Protein AF-A0A0C2MIG6-F1 (afdb_monomer_lite)

Radius of gyration: 29.79 Å; chains: 1; bounding box: 67×19×88 Å

Foldseek 3Di:
DQQAAACQVVLVVVLVVLVVVLVVLVVVLVVLVVLLVVLVVLLVVLVVVLVVLVVVLVVLVVPQPPDDDPVNVVSVVVNVVSVVVSVVSVVSSVVSVVVSVVSVVSSVVSVVVSVVSVVVSVVSVVVSPPPRHDHD

Structure (mmCIF, N/CA/C/O backbone):
data_AF-A0A0C2MIG6-F1
#
_entry.id   AF-A0A0C2MIG6-F1
#
loop_
_atom_site.group_PDB
_atom_site.id
_atom_site.type_symbol
_atom_site.label_atom_id
_atom_site.label_alt_id
_atom_site.label_comp_id
_atom_site.label_asym_id
_atom_site.label_entity_id
_atom_site.label_seq_id
_atom_site.pdbx_PDB_ins_code
_atom_site.Cartn_x
_atom_site.Cartn_y
_atom_site.Cartn_z
_atom_site.occupancy
_atom_site.B_iso_or_equiv
_atom_site.auth_seq_id
_atom_site.auth_comp_id
_atom_site.auth_asym_id
_atom_site.auth_atom_id
_atom_site.pdbx_PDB_model_num
ATOM 1 N N . MET A 1 1 ? -36.657 -5.953 47.925 1.00 46.31 1 MET A N 1
ATOM 2 C CA . MET A 1 1 ? -35.267 -6.441 48.007 1.00 46.31 1 MET A CA 1
ATOM 3 C C . MET A 1 1 ? -34.750 -6.561 46.586 1.00 46.31 1 MET A C 1
ATOM 5 O O . MET A 1 1 ? -35.259 -7.380 45.833 1.00 46.31 1 MET A O 1
ATOM 9 N N . THR A 1 2 ? -33.863 -5.665 46.168 1.00 51.81 2 THR A N 1
ATOM 10 C CA . THR A 1 2 ? -33.227 -5.717 44.847 1.00 51.81 2 THR A CA 1
ATOM 11 C C . THR A 1 2 ? -32.181 -6.829 44.882 1.00 51.81 2 THR A C 1
ATOM 13 O O . THR A 1 2 ? -31.172 -6.700 45.567 1.00 51.81 2 THR A O 1
ATOM 16 N N . ASN A 1 3 ? -32.457 -7.948 44.206 1.00 57.62 3 ASN A N 1
ATOM 17 C CA . ASN A 1 3 ? -31.471 -9.008 43.995 1.00 57.62 3 ASN A CA 1
ATOM 18 C C . ASN A 1 3 ? -30.307 -8.427 43.188 1.00 57.62 3 ASN A C 1
ATOM 20 O O . ASN A 1 3 ? -30.515 -7.922 42.085 1.00 57.62 3 ASN A O 1
ATOM 24 N N . CYS A 1 4 ? -29.117 -8.476 43.769 1.00 64.56 4 CYS A N 1
ATOM 25 C CA . CYS A 1 4 ? -27.914 -7.827 43.273 1.00 64.56 4 CYS A CA 1
ATOM 26 C C . CYS A 1 4 ? -26.886 -8.902 42.865 1.00 64.56 4 CYS A C 1
ATOM 28 O O . CYS A 1 4 ? -26.786 -9.923 43.544 1.00 64.56 4 CYS A O 1
ATOM 30 N N . ILE A 1 5 ? -26.134 -8.702 41.778 1.00 64.44 5 ILE A N 1
ATOM 31 C CA . ILE A 1 5 ? -25.130 -9.641 41.242 1.00 64.44 5 ILE A CA 1
ATOM 32 C C . ILE A 1 5 ? -23.717 -9.115 41.583 1.00 64.44 5 ILE A C 1
ATOM 34 O O . ILE A 1 5 ? -23.398 -8.000 41.176 1.00 64.44 5 ILE A O 1
ATOM 38 N N . PRO A 1 6 ? -22.844 -9.863 42.287 1.00 67.94 6 PRO A N 1
ATOM 39 C CA . PRO A 1 6 ? -21.560 -9.367 42.811 1.00 67.94 6 PRO A CA 1
ATOM 40 C C . PRO A 1 6 ? -20.414 -9.340 41.770 1.00 67.94 6 PRO A C 1
ATOM 42 O O . PRO A 1 6 ? -19.372 -9.950 41.983 1.00 67.94 6 PRO A O 1
ATOM 45 N N . ARG A 1 7 ? -20.598 -8.667 40.625 1.00 81.44 7 ARG A N 1
ATOM 46 C CA . ARG A 1 7 ? -19.691 -8.761 39.454 1.00 81.44 7 ARG A CA 1
ATOM 47 C C . ARG A 1 7 ? -18.965 -7.462 39.073 1.00 81.44 7 ARG A C 1
ATOM 49 O O . ARG A 1 7 ? -18.246 -7.429 38.082 1.00 81.44 7 ARG A O 1
ATOM 56 N N . ARG A 1 8 ? -19.140 -6.374 39.830 1.00 83.56 8 ARG A N 1
ATOM 57 C CA . ARG A 1 8 ? -18.695 -5.033 39.403 1.00 83.56 8 ARG A CA 1
ATOM 58 C C . ARG A 1 8 ? -17.193 -4.925 39.128 1.00 83.56 8 ARG A C 1
ATOM 60 O O . ARG A 1 8 ? -16.802 -4.444 38.074 1.00 83.56 8 ARG A O 1
ATOM 67 N N . LYS A 1 9 ? -16.369 -5.395 40.066 1.00 83.06 9 LYS A N 1
ATOM 68 C CA . LYS A 1 9 ? -14.907 -5.275 39.988 1.00 83.06 9 LYS A CA 1
ATOM 69 C C . LYS A 1 9 ? -14.326 -6.052 38.803 1.00 83.06 9 LYS A C 1
ATOM 71 O O . LYS A 1 9 ? -13.468 -5.539 38.099 1.00 83.06 9 LYS A O 1
ATOM 76 N N . GLU A 1 10 ? -14.849 -7.252 38.544 1.00 84.75 10 GLU A N 1
ATOM 77 C CA . GLU A 1 10 ? -14.468 -8.054 37.373 1.00 84.75 10 GLU A CA 1
ATOM 78 C C . GLU A 1 10 ? -14.787 -7.319 36.063 1.00 84.75 10 GLU A C 1
ATOM 80 O O . GLU A 1 10 ? -13.982 -7.328 35.136 1.00 84.75 10 GLU A O 1
ATOM 85 N N . LEU A 1 11 ? -15.947 -6.656 35.985 1.00 85.25 11 LEU A N 1
ATOM 86 C CA . LEU A 1 11 ? -16.330 -5.866 34.813 1.00 85.25 11 LEU A CA 1
ATOM 87 C C . LEU A 1 11 ? -15.447 -4.620 34.643 1.00 85.25 11 LEU A C 1
ATOM 89 O O . LEU A 1 11 ? -15.094 -4.303 33.515 1.00 85.25 11 LEU A O 1
ATOM 93 N N . GLU A 1 12 ? -15.068 -3.937 35.727 1.00 86.25 12 GLU A N 1
ATOM 94 C CA . GLU A 1 12 ? -14.158 -2.776 35.693 1.00 86.25 12 GLU A CA 1
ATOM 95 C C . GLU A 1 12 ? -12.740 -3.171 35.231 1.00 86.25 12 GLU A C 1
ATOM 97 O O . GLU A 1 12 ? -12.129 -2.474 34.414 1.00 86.25 12 GLU A O 1
ATOM 102 N N . GLU A 1 13 ? -12.227 -4.314 35.698 1.00 88.25 13 GLU A N 1
ATOM 103 C CA . GLU A 1 13 ? -10.939 -4.869 35.256 1.00 88.25 13 GLU A CA 1
ATOM 104 C C . GLU A 1 13 ? -10.972 -5.263 33.770 1.00 88.25 13 GLU A C 1
ATOM 106 O O . GLU A 1 13 ? -10.081 -4.879 33.010 1.00 88.25 13 GLU A O 1
ATOM 111 N N . LEU A 1 14 ? -12.023 -5.966 33.329 1.00 87.94 14 LEU A N 1
ATOM 112 C CA . LEU A 1 14 ? -12.214 -6.325 31.918 1.00 87.94 14 LEU A CA 1
ATOM 113 C C . LEU A 1 14 ? -12.356 -5.089 31.026 1.00 87.94 14 LEU A C 1
ATOM 115 O O . LEU A 1 14 ? -11.754 -5.036 29.956 1.00 87.94 14 LEU A O 1
ATOM 119 N N . PHE A 1 15 ? -13.100 -4.081 31.477 1.00 88.88 15 PHE A N 1
ATOM 120 C CA . PHE A 1 15 ? -13.259 -2.823 30.755 1.00 88.88 15 PHE A CA 1
ATOM 121 C C . PHE A 1 15 ? -11.911 -2.125 30.543 1.00 88.88 15 PHE A C 1
ATOM 123 O O . PHE A 1 15 ? -11.583 -1.742 29.423 1.00 88.88 15 PHE A O 1
ATOM 130 N N . SER A 1 16 ? -11.085 -2.061 31.590 1.00 89.94 16 SER A N 1
ATOM 131 C CA . SER A 1 16 ? -9.752 -1.447 31.530 1.00 89.94 16 SER A CA 1
ATOM 132 C C . SER A 1 16 ? -8.814 -2.180 30.556 1.00 89.94 16 SER A C 1
ATOM 134 O O . SER A 1 16 ? -8.023 -1.553 29.848 1.00 89.94 16 SER A O 1
ATOM 136 N N . LEU A 1 17 ? -8.904 -3.516 30.491 1.00 92.31 17 LEU A N 1
ATOM 137 C CA . LEU A 1 17 ? -8.155 -4.322 29.521 1.00 92.31 17 LEU A CA 1
ATOM 138 C C . LEU A 1 17 ? -8.602 -4.035 28.081 1.00 92.31 17 LEU A C 1
ATOM 140 O O . LEU A 1 17 ? -7.752 -3.853 27.208 1.00 92.31 17 LEU A O 1
ATOM 144 N N . LEU A 1 18 ? -9.913 -3.942 27.842 1.00 89.50 18 LEU A N 1
ATOM 145 C CA . LEU A 1 18 ? -10.469 -3.630 26.524 1.00 89.50 18 LEU A CA 1
ATOM 146 C C . LEU A 1 18 ? -10.105 -2.211 26.059 1.00 89.50 18 LEU A C 1
ATOM 148 O O . LEU A 1 18 ? -9.780 -2.027 24.889 1.00 89.50 18 LEU A O 1
ATOM 152 N N . GLU A 1 19 ? -10.080 -1.219 26.954 1.00 90.88 19 GLU A N 1
ATOM 153 C CA . GLU A 1 19 ? -9.621 0.142 26.627 1.00 90.88 19 GLU A CA 1
ATOM 154 C C . GLU A 1 19 ? -8.135 0.174 26.237 1.00 90.88 19 GLU A C 1
ATOM 156 O O . GLU A 1 19 ? -7.730 0.883 25.309 1.00 90.88 19 GLU A O 1
ATOM 161 N N . SER A 1 20 ? -7.306 -0.616 26.927 1.00 92.50 20 SER A N 1
ATOM 162 C CA . SER A 1 20 ? -5.889 -0.753 26.586 1.00 92.50 20 SER A CA 1
ATOM 163 C C . SER A 1 20 ? -5.699 -1.403 25.212 1.00 92.50 20 SER A C 1
ATOM 165 O O . SER A 1 20 ? -4.881 -0.930 24.414 1.00 92.50 20 SER A O 1
ATOM 167 N N . GLU A 1 21 ? -6.476 -2.449 24.913 1.00 91.56 21 GLU A N 1
ATOM 168 C CA . GLU A 1 21 ? -6.458 -3.109 23.609 1.00 91.56 21 GLU A CA 1
ATOM 169 C C . GLU A 1 21 ? -6.930 -2.164 22.494 1.00 91.56 21 GLU A C 1
ATOM 171 O O . GLU A 1 21 ? -6.234 -2.028 21.487 1.00 91.56 21 GLU A O 1
ATOM 176 N N . ASP A 1 22 ? -8.038 -1.443 22.689 1.00 90.69 22 ASP A N 1
ATOM 177 C CA . ASP A 1 22 ? -8.565 -0.453 21.738 1.00 90.69 22 ASP A CA 1
ATOM 178 C C . ASP A 1 22 ? -7.517 0.611 21.386 1.00 90.69 22 ASP A C 1
ATOM 180 O O . ASP A 1 22 ? -7.229 0.851 20.210 1.00 90.69 22 ASP A O 1
ATOM 184 N N . SER A 1 23 ? -6.866 1.191 22.396 1.00 92.38 23 SER A N 1
ATOM 185 C CA . SER A 1 23 ? -5.801 2.179 22.196 1.00 92.38 23 SER A CA 1
ATOM 186 C C . SER A 1 23 ? -4.626 1.610 21.386 1.00 92.38 23 SER A C 1
ATOM 188 O O . SER A 1 23 ? -4.121 2.251 20.453 1.00 92.38 23 SER A O 1
ATOM 190 N N . SER A 1 24 ? -4.222 0.372 21.685 1.00 94.31 24 SER A N 1
ATOM 191 C CA . SER A 1 24 ? -3.159 -0.331 20.962 1.00 94.31 24 SER A CA 1
ATOM 192 C C . SER A 1 24 ? -3.528 -0.576 19.494 1.00 94.31 24 SER A C 1
ATOM 194 O O . SER A 1 24 ? -2.766 -0.215 18.588 1.00 94.31 24 SER A O 1
ATOM 196 N N . VAL A 1 25 ? -4.725 -1.110 19.234 1.00 91.25 25 VAL A N 1
ATOM 197 C CA . VAL A 1 25 ? -5.208 -1.403 17.878 1.00 91.25 25 VAL A CA 1
ATOM 198 C C . VAL A 1 25 ? -5.387 -0.112 17.070 1.00 91.25 25 VAL A C 1
ATOM 200 O O . VAL A 1 25 ? -5.000 -0.072 15.900 1.00 91.25 25 VAL A O 1
ATOM 203 N N . LYS A 1 26 ? -5.872 0.984 17.674 1.00 90.44 26 LYS A N 1
ATOM 204 C CA . LYS A 1 26 ? -5.976 2.304 17.014 1.00 90.44 26 LYS A CA 1
ATOM 205 C C . LYS A 1 26 ? -4.618 2.812 16.542 1.00 90.44 26 LYS A C 1
ATOM 207 O O . LYS A 1 26 ? -4.494 3.312 15.420 1.00 90.44 26 LYS A O 1
ATOM 212 N N . SER A 1 27 ? -3.590 2.657 17.375 1.00 93.88 27 SER A N 1
ATOM 213 C CA . SER A 1 27 ? -2.215 3.017 17.020 1.00 93.88 27 SER A CA 1
ATOM 214 C C . SER A 1 27 ? -1.696 2.180 15.842 1.00 93.88 27 SER A C 1
ATOM 216 O O . SER A 1 27 ? -1.177 2.727 14.865 1.00 93.88 27 SER A O 1
ATOM 218 N N . GLN A 1 28 ? -1.901 0.860 15.876 1.00 91.69 28 GLN A N 1
ATOM 219 C CA . GLN A 1 28 ? -1.493 -0.049 14.797 1.00 91.69 28 GLN A CA 1
ATOM 220 C C . GLN A 1 28 ? -2.224 0.231 13.476 1.00 91.69 28 GLN A C 1
ATOM 222 O O . GLN A 1 28 ? -1.594 0.246 12.412 1.00 91.69 28 GLN A O 1
ATOM 227 N N . PHE A 1 29 ? -3.527 0.514 13.541 1.00 92.12 29 PHE A N 1
ATOM 228 C CA . PHE A 1 29 ? -4.339 0.912 12.394 1.00 92.12 29 PHE A CA 1
ATOM 229 C C . PHE A 1 29 ? -3.781 2.175 11.730 1.00 92.12 29 PHE A C 1
ATOM 231 O O . PHE A 1 29 ? -3.508 2.173 10.527 1.00 92.12 29 PHE A O 1
ATOM 238 N N . LYS A 1 30 ? -3.529 3.227 12.520 1.00 93.25 30 LYS A N 1
ATOM 239 C CA . LYS A 1 30 ? -2.979 4.493 12.022 1.00 93.25 30 LYS A CA 1
ATOM 240 C C . LYS A 1 30 ? -1.608 4.306 11.371 1.00 93.25 30 LYS A C 1
ATOM 242 O O . LYS A 1 30 ? -1.396 4.760 10.250 1.00 93.25 30 LYS A O 1
ATOM 247 N N . ASN A 1 31 ? -0.705 3.580 12.031 1.00 92.56 31 ASN A N 1
ATOM 248 C CA . ASN A 1 31 ? 0.627 3.300 11.491 1.00 92.56 31 ASN A CA 1
ATOM 249 C C . ASN A 1 31 ? 0.558 2.560 10.145 1.00 92.56 31 ASN A C 1
ATOM 251 O O . ASN A 1 31 ? 1.305 2.875 9.217 1.00 92.56 31 ASN A O 1
ATOM 255 N N . SER A 1 32 ? -0.363 1.602 10.024 1.00 91.75 32 SER A N 1
ATOM 256 C CA . SER A 1 32 ? -0.573 0.847 8.785 1.00 91.75 32 SER A CA 1
ATOM 257 C C . SER A 1 32 ? -1.126 1.743 7.669 1.00 91.75 32 SER A C 1
ATOM 259 O O . SER A 1 32 ? -0.636 1.705 6.541 1.00 91.75 32 SER A O 1
ATOM 261 N N . GLN A 1 33 ? -2.084 2.619 7.982 1.00 91.75 33 GLN A N 1
ATOM 262 C CA . GLN A 1 33 ? -2.642 3.583 7.031 1.00 91.75 33 GLN A CA 1
ATOM 263 C C . GLN A 1 33 ? -1.589 4.592 6.530 1.00 91.75 33 GLN A C 1
ATOM 265 O O . GLN A 1 33 ? -1.512 4.882 5.329 1.00 91.75 33 GLN A O 1
ATOM 270 N N . ASP A 1 34 ? -0.734 5.083 7.429 1.00 93.38 34 ASP A N 1
ATOM 271 C CA . ASP A 1 34 ? 0.372 5.981 7.088 1.00 93.38 34 ASP A CA 1
ATOM 272 C C . ASP A 1 34 ? 1.388 5.287 6.169 1.00 93.38 34 ASP A C 1
ATOM 274 O O . ASP A 1 34 ? 1.858 5.875 5.188 1.00 93.38 34 ASP A O 1
ATOM 278 N N . GLN A 1 35 ? 1.711 4.020 6.447 1.00 91.75 35 GLN A N 1
ATOM 279 C CA . GLN A 1 35 ? 2.610 3.231 5.606 1.00 91.75 35 GLN A CA 1
ATOM 280 C C . GLN A 1 35 ? 2.032 3.018 4.202 1.00 91.75 35 GLN A C 1
ATOM 282 O O . GLN A 1 35 ? 2.745 3.209 3.213 1.00 91.75 35 GLN A O 1
ATOM 287 N N . ASN A 1 36 ? 0.744 2.684 4.105 1.00 91.25 36 ASN A N 1
ATOM 288 C CA . ASN A 1 36 ? 0.057 2.513 2.827 1.00 91.25 36 ASN A CA 1
ATOM 289 C C . ASN A 1 36 ? 0.081 3.801 1.987 1.00 91.25 36 ASN A C 1
ATOM 291 O O . ASN A 1 36 ? 0.391 3.791 0.792 1.00 91.25 36 ASN A O 1
ATOM 295 N N . THR A 1 37 ? -0.160 4.941 2.639 1.00 92.81 37 THR A N 1
ATOM 296 C CA . THR A 1 37 ? -0.105 6.264 2.002 1.00 92.81 37 THR A CA 1
ATOM 297 C C . THR A 1 37 ? 1.288 6.547 1.438 1.00 92.81 37 THR A C 1
ATOM 299 O O . THR A 1 37 ? 1.426 6.917 0.269 1.00 92.81 37 THR A O 1
ATOM 302 N N . LYS A 1 38 ? 2.342 6.313 2.231 1.00 94.00 38 LYS A N 1
ATOM 303 C CA . LYS A 1 38 ? 3.739 6.509 1.802 1.00 94.00 38 LYS A CA 1
ATOM 304 C C . LYS A 1 38 ? 4.113 5.613 0.624 1.00 94.00 38 LYS A C 1
ATOM 306 O O . LYS A 1 38 ? 4.735 6.073 -0.331 1.00 94.00 38 LYS A O 1
ATOM 311 N N . ASN A 1 39 ? 3.745 4.339 0.677 1.00 92.00 39 ASN A N 1
ATOM 312 C CA . ASN A 1 39 ? 4.008 3.396 -0.405 1.00 92.00 39 ASN A CA 1
ATOM 313 C C . ASN A 1 39 ? 3.258 3.783 -1.689 1.00 92.00 39 ASN A C 1
ATOM 315 O O . ASN A 1 39 ? 3.853 3.774 -2.763 1.00 92.00 39 ASN A O 1
ATOM 319 N N . THR A 1 40 ? 1.997 4.213 -1.581 1.00 92.94 40 THR A N 1
ATOM 320 C CA . THR A 1 40 ? 1.200 4.693 -2.723 1.00 92.94 40 THR A CA 1
ATOM 321 C C . THR A 1 40 ? 1.865 5.893 -3.397 1.00 92.94 40 THR A C 1
ATOM 323 O O . THR A 1 40 ? 2.005 5.930 -4.619 1.00 92.94 40 THR A O 1
ATOM 326 N N . GLN A 1 41 ? 2.358 6.855 -2.613 1.00 95.31 41 GLN A N 1
ATOM 327 C CA . GLN A 1 41 ? 3.102 8.001 -3.145 1.00 95.31 41 GLN A CA 1
ATOM 328 C C . GLN A 1 41 ? 4.375 7.572 -3.891 1.00 95.31 41 GLN A C 1
ATOM 330 O O . GLN A 1 41 ? 4.662 8.099 -4.969 1.00 95.31 41 GLN A O 1
ATOM 335 N N . LYS A 1 42 ? 5.119 6.595 -3.355 1.00 95.06 42 LYS A N 1
ATOM 336 C CA . LYS A 1 42 ? 6.310 6.035 -4.015 1.00 95.06 42 LYS A CA 1
ATOM 337 C C . LYS A 1 42 ? 5.967 5.320 -5.322 1.00 95.06 42 LYS A C 1
ATOM 339 O O . LYS A 1 42 ? 6.664 5.530 -6.309 1.00 95.06 42 LYS A O 1
ATOM 344 N N . ILE A 1 43 ? 4.885 4.539 -5.355 1.00 95.12 43 ILE A N 1
ATOM 345 C CA . ILE A 1 43 ? 4.398 3.874 -6.574 1.00 95.12 43 ILE A CA 1
ATOM 346 C C . ILE A 1 43 ? 4.104 4.913 -7.660 1.00 95.12 43 ILE A C 1
ATOM 348 O O . ILE A 1 43 ? 4.630 4.804 -8.764 1.00 95.12 43 ILE A O 1
ATOM 352 N N . VAL A 1 44 ? 3.361 5.975 -7.336 1.00 96.00 44 VAL A N 1
ATOM 353 C CA . VAL A 1 44 ? 3.054 7.057 -8.290 1.00 96.00 44 VAL A CA 1
ATOM 354 C C . VAL A 1 44 ? 4.327 7.745 -8.799 1.00 96.00 44 VAL A C 1
ATOM 356 O O . VAL A 1 44 ? 4.418 8.106 -9.975 1.00 96.00 44 VAL A O 1
ATOM 359 N N . ALA A 1 45 ? 5.327 7.942 -7.937 1.00 95.62 45 ALA A N 1
ATOM 360 C CA . ALA A 1 45 ? 6.615 8.495 -8.348 1.00 95.62 45 ALA A CA 1
ATOM 361 C C . ALA A 1 45 ? 7.365 7.549 -9.306 1.00 95.62 45 ALA A C 1
ATOM 363 O O . ALA A 1 45 ? 7.844 7.996 -10.350 1.00 95.62 45 ALA A O 1
ATOM 364 N N . LEU A 1 46 ? 7.405 6.249 -9.004 1.00 94.81 46 LEU A N 1
ATOM 365 C CA . LEU A 1 46 ? 8.013 5.229 -9.862 1.00 94.81 46 LEU A CA 1
ATOM 366 C C . LEU A 1 46 ? 7.313 5.131 -11.219 1.00 94.81 46 LEU A C 1
ATOM 368 O O . LEU A 1 46 ? 7.981 5.043 -12.242 1.00 94.81 46 LEU A O 1
ATOM 372 N N . GLU A 1 47 ? 5.986 5.228 -11.271 1.00 95.06 47 GLU A N 1
ATOM 373 C CA . GLU A 1 47 ? 5.243 5.230 -12.536 1.00 95.06 47 GLU A CA 1
ATOM 374 C C . GLU A 1 47 ? 5.613 6.409 -13.442 1.00 95.06 47 GLU A C 1
ATOM 376 O O . GLU A 1 47 ? 5.664 6.263 -14.667 1.00 95.06 47 GLU A O 1
ATOM 381 N N . LYS A 1 48 ? 5.895 7.582 -12.860 1.00 97.00 48 LYS A N 1
ATOM 382 C CA . LYS A 1 48 ? 6.390 8.740 -13.617 1.00 97.00 48 LYS A CA 1
ATOM 383 C C . LYS A 1 48 ? 7.794 8.485 -14.161 1.00 97.00 48 LYS A C 1
ATOM 385 O O . LYS A 1 48 ? 8.038 8.782 -15.330 1.00 97.00 48 LYS A O 1
ATOM 390 N N . LEU A 1 49 ? 8.682 7.914 -13.346 1.00 95.69 49 LEU A N 1
ATOM 391 C CA . LEU A 1 49 ? 10.039 7.557 -13.769 1.00 95.69 49 LEU A CA 1
ATOM 392 C C . LEU A 1 49 ? 10.020 6.513 -14.889 1.00 95.69 49 LEU A C 1
ATOM 394 O O . LEU A 1 49 ? 10.638 6.735 -15.923 1.00 95.69 49 LEU A O 1
ATOM 398 N N . ILE A 1 50 ? 9.216 5.457 -14.753 1.00 95.38 50 ILE A N 1
ATOM 399 C CA . ILE A 1 50 ? 9.026 4.420 -15.777 1.00 95.38 50 ILE A CA 1
ATOM 400 C C . ILE A 1 50 ? 8.604 5.044 -17.110 1.00 95.38 50 ILE A C 1
ATOM 402 O O . ILE A 1 50 ? 9.183 4.733 -18.150 1.00 95.38 50 ILE A O 1
ATOM 406 N N . LYS A 1 51 ? 7.624 5.958 -17.094 1.00 96.06 51 LYS A N 1
ATOM 407 C CA . LYS A 1 51 ? 7.166 6.657 -18.307 1.00 96.06 51 LYS A CA 1
ATOM 408 C C . LYS A 1 51 ? 8.268 7.512 -18.933 1.00 96.06 51 LYS A C 1
ATOM 410 O O . LYS A 1 51 ? 8.400 7.518 -20.156 1.00 96.06 51 LYS A O 1
ATOM 415 N N . ALA A 1 52 ? 9.056 8.211 -18.117 1.00 96.31 52 ALA A N 1
ATOM 416 C CA . ALA A 1 52 ? 10.185 9.007 -18.593 1.00 96.31 52 ALA A CA 1
ATOM 417 C C . ALA A 1 52 ? 11.278 8.122 -19.216 1.00 96.31 52 ALA A C 1
ATOM 419 O O . ALA A 1 52 ? 11.710 8.378 -20.337 1.00 96.31 52 ALA A O 1
ATOM 420 N N . THR A 1 53 ? 11.657 7.028 -18.552 1.00 93.88 53 THR A N 1
ATOM 421 C CA . THR A 1 53 ? 12.638 6.060 -19.063 1.00 93.88 53 THR A CA 1
ATOM 422 C C . THR A 1 53 ? 12.163 5.430 -20.376 1.00 93.88 53 THR A C 1
ATOM 424 O O . THR A 1 53 ? 12.923 5.349 -21.337 1.00 93.88 53 THR A O 1
ATOM 427 N N . GLN A 1 54 ? 10.880 5.067 -20.479 1.00 94.56 54 GLN A N 1
ATOM 428 C CA . GLN A 1 54 ? 10.288 4.572 -21.727 1.00 94.56 54 GLN A CA 1
ATOM 429 C C . GLN A 1 54 ? 10.329 5.607 -22.861 1.00 94.56 54 GLN A C 1
ATOM 431 O O . GLN A 1 54 ? 10.490 5.230 -24.022 1.00 94.56 54 GLN A O 1
ATOM 436 N N . ALA A 1 55 ? 10.167 6.898 -22.557 1.00 95.88 55 ALA A N 1
ATOM 437 C CA . ALA A 1 55 ? 10.309 7.961 -23.550 1.00 95.88 55 ALA A CA 1
ATOM 438 C C . ALA A 1 55 ? 11.764 8.084 -24.028 1.00 95.88 55 ALA A C 1
ATOM 440 O O . ALA A 1 55 ? 11.999 8.092 -25.235 1.00 95.88 55 ALA A O 1
ATOM 441 N N . ASN A 1 56 ? 12.729 8.057 -23.103 1.00 93.38 56 ASN A N 1
ATOM 442 C CA . ASN A 1 56 ? 14.156 8.080 -23.432 1.00 93.38 56 ASN A CA 1
ATOM 443 C C . ASN A 1 56 ? 14.549 6.898 -24.327 1.00 93.38 56 ASN A C 1
ATOM 445 O O . ASN A 1 56 ? 15.178 7.102 -25.361 1.00 93.38 56 ASN A O 1
ATOM 449 N N . ILE A 1 57 ? 14.102 5.681 -23.995 1.00 92.94 57 ILE A N 1
ATOM 450 C CA . ILE A 1 57 ? 14.304 4.481 -24.825 1.00 92.94 57 ILE A CA 1
ATOM 451 C C . ILE A 1 57 ? 13.786 4.712 -26.249 1.00 92.94 57 ILE A C 1
ATOM 453 O O . ILE A 1 57 ? 14.501 4.469 -27.219 1.00 92.94 57 ILE A O 1
ATOM 457 N N . LYS A 1 58 ? 12.557 5.226 -26.396 1.00 92.56 58 LYS A N 1
ATOM 458 C CA . LYS A 1 58 ? 11.980 5.519 -27.718 1.00 92.56 58 LYS A CA 1
ATOM 459 C C . LYS A 1 58 ? 12.813 6.537 -28.493 1.00 92.56 58 LYS A C 1
ATOM 461 O O . LYS A 1 58 ? 12.976 6.385 -29.701 1.00 92.56 58 LYS A O 1
ATOM 466 N N . ASP A 1 59 ? 13.330 7.562 -27.828 1.00 93.00 59 ASP A N 1
ATOM 467 C CA . ASP A 1 59 ? 14.125 8.604 -28.477 1.00 93.00 59 ASP A CA 1
ATOM 468 C C . ASP A 1 59 ? 15.525 8.122 -28.869 1.00 93.00 59 ASP A C 1
ATOM 470 O O . ASP A 1 59 ? 16.009 8.476 -29.944 1.00 93.00 59 ASP A O 1
ATOM 474 N N . VAL A 1 60 ? 16.144 7.258 -28.064 1.00 90.81 60 VAL A N 1
ATOM 475 C CA . VAL A 1 60 ? 17.389 6.554 -28.407 1.00 90.81 60 VAL A CA 1
ATOM 476 C C . VAL A 1 60 ? 17.167 5.644 -29.619 1.00 90.81 60 VAL A C 1
ATOM 478 O O . VAL A 1 60 ? 17.931 5.706 -30.582 1.00 90.81 60 VAL A O 1
ATOM 481 N N . ILE A 1 61 ? 16.070 4.878 -29.642 1.00 90.38 61 ILE A N 1
ATOM 482 C CA . ILE A 1 61 ? 15.726 4.004 -30.774 1.00 90.38 61 ILE A CA 1
ATOM 483 C C . ILE A 1 61 ? 15.563 4.789 -32.077 1.00 90.38 61 ILE A C 1
ATOM 485 O O . ILE A 1 61 ? 16.064 4.358 -33.113 1.00 90.38 61 ILE A O 1
ATOM 489 N N . LYS A 1 62 ? 14.934 5.969 -32.043 1.00 91.62 62 LYS A N 1
ATOM 490 C CA . LYS A 1 62 ? 14.787 6.830 -33.232 1.00 91.62 62 LYS A CA 1
ATOM 491 C C . LYS A 1 62 ? 16.118 7.322 -33.804 1.00 91.62 62 LYS A C 1
ATOM 493 O O . LYS A 1 62 ? 16.161 7.650 -34.984 1.00 91.62 62 LYS A O 1
ATOM 498 N N . LYS A 1 63 ? 17.175 7.407 -32.990 1.00 88.12 63 LYS A N 1
ATOM 499 C CA . LYS A 1 63 ? 18.508 7.867 -33.414 1.00 88.12 63 LYS A CA 1
ATOM 500 C C . LYS A 1 63 ? 19.361 6.751 -34.022 1.00 88.12 63 LYS A C 1
ATOM 502 O O . LYS A 1 63 ? 20.357 7.057 -34.662 1.00 88.12 63 LYS A O 1
ATOM 507 N N . MET A 1 64 ? 18.994 5.481 -33.830 1.00 86.81 64 MET A N 1
ATOM 508 C CA . MET A 1 64 ? 19.767 4.333 -34.322 1.00 86.81 64 MET A CA 1
ATOM 509 C C . MET A 1 64 ? 19.831 4.164 -35.852 1.00 86.81 64 MET A C 1
ATOM 511 O O . MET A 1 64 ? 20.883 3.738 -36.333 1.00 86.81 64 MET A O 1
ATOM 515 N N . PRO A 1 65 ? 18.772 4.438 -36.643 1.00 90.75 65 PRO A N 1
ATOM 516 C CA . PRO A 1 65 ? 18.808 4.211 -38.085 1.00 90.75 65 PRO A CA 1
ATOM 517 C C . PRO A 1 65 ? 19.943 4.979 -38.769 1.00 90.75 65 PRO A C 1
ATOM 519 O O . PRO A 1 65 ? 20.083 6.186 -38.597 1.00 90.75 65 PRO A O 1
ATOM 522 N N . GLY A 1 66 ? 20.745 4.276 -39.570 1.00 82.69 66 GLY A N 1
ATOM 523 C CA . GLY A 1 66 ? 21.862 4.866 -40.313 1.00 82.69 66 GLY A CA 1
ATOM 524 C C . GLY A 1 66 ? 23.152 5.057 -39.508 1.00 82.69 66 GLY A C 1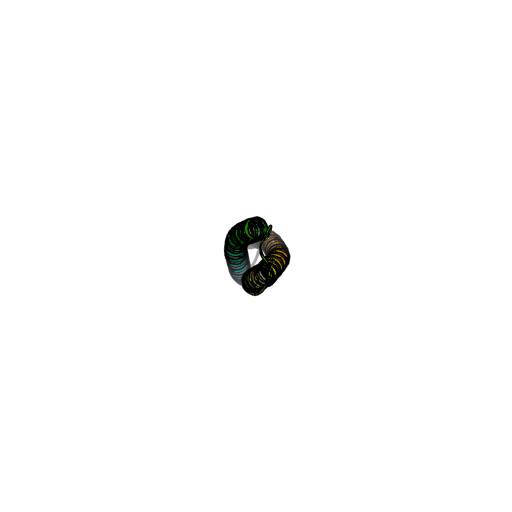
ATOM 525 O O . GLY A 1 66 ? 24.156 5.461 -40.090 1.00 82.69 66 GLY A O 1
ATOM 526 N N . LEU A 1 67 ? 23.169 4.734 -38.207 1.00 88.69 67 LEU A N 1
ATOM 527 C CA . LEU A 1 67 ? 24.406 4.684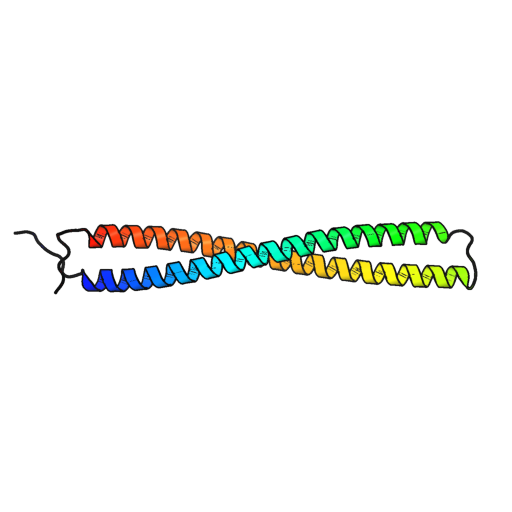 -37.427 1.00 88.69 67 LEU A CA 1
ATOM 528 C C . LEU A 1 67 ? 25.161 3.376 -37.680 1.00 88.69 67 LEU A C 1
ATOM 530 O O . LEU A 1 67 ? 24.579 2.294 -37.721 1.00 88.69 67 LEU A O 1
ATOM 534 N N . THR A 1 68 ? 26.485 3.473 -37.779 1.00 89.12 68 THR A N 1
ATOM 535 C CA . THR A 1 68 ? 27.398 2.330 -37.934 1.00 89.12 68 THR A CA 1
ATOM 536 C C . THR A 1 68 ? 28.663 2.552 -37.113 1.00 89.12 68 THR A C 1
ATOM 538 O O . THR A 1 68 ? 29.024 3.697 -36.857 1.00 89.12 68 THR A O 1
ATOM 541 N N . GLY A 1 69 ? 29.373 1.484 -36.742 1.00 89.50 69 GLY A N 1
ATOM 542 C CA . GLY A 1 69 ? 30.648 1.592 -36.023 1.00 89.50 69 GLY A CA 1
ATOM 543 C C . GLY A 1 69 ? 30.491 2.150 -34.604 1.00 89.50 69 GLY A C 1
ATOM 544 O O . GLY A 1 69 ? 29.546 1.805 -33.893 1.00 89.50 69 GLY A O 1
ATOM 545 N N . GLU A 1 70 ? 31.419 3.009 -34.180 1.00 88.00 70 GLU A N 1
ATOM 546 C CA . GLU A 1 70 ? 31.453 3.548 -32.812 1.00 88.00 70 GLU A CA 1
ATOM 547 C C . GLU A 1 70 ? 30.179 4.310 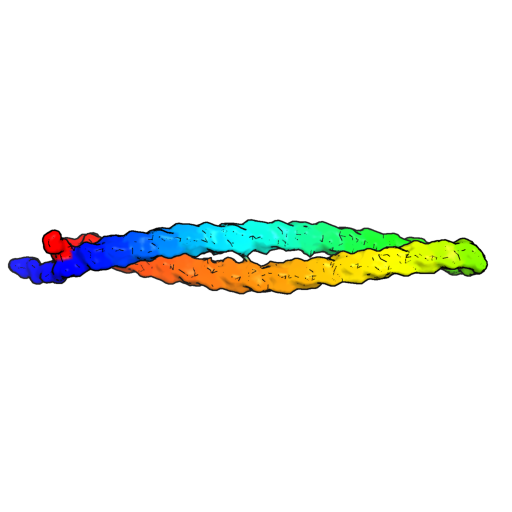-32.388 1.00 88.00 70 GLU A C 1
ATOM 549 O O . GLU A 1 70 ? 29.695 4.040 -31.283 1.00 88.00 70 GLU A O 1
ATOM 554 N N . PRO A 1 71 ? 29.571 5.186 -33.220 1.00 87.44 71 PRO A N 1
ATOM 555 C CA . PRO A 1 71 ? 28.303 5.840 -32.890 1.00 87.44 71 PRO A CA 1
ATOM 556 C C . PRO A 1 71 ? 27.159 4.867 -32.588 1.00 87.44 71 PRO A C 1
ATOM 558 O O . PRO A 1 71 ? 26.412 5.076 -31.633 1.00 87.44 71 PRO A O 1
ATOM 561 N N . LEU A 1 72 ? 27.038 3.778 -33.357 1.00 89.00 72 LEU A N 1
ATOM 562 C CA . LEU A 1 72 ? 26.027 2.750 -33.099 1.00 89.00 72 LEU A CA 1
ATOM 563 C C . LEU A 1 72 ? 26.293 2.053 -31.759 1.00 89.00 72 LEU A C 1
ATOM 565 O O . LEU A 1 72 ? 25.375 1.886 -30.960 1.00 89.00 72 LEU A O 1
ATOM 569 N N . GLY A 1 73 ? 27.555 1.708 -31.485 1.00 88.75 73 GLY A N 1
ATOM 570 C CA . GLY A 1 73 ? 27.948 1.087 -30.219 1.00 88.75 73 GLY A CA 1
ATOM 571 C C . GLY A 1 73 ? 27.700 1.983 -29.000 1.00 88.75 73 GLY A C 1
ATOM 572 O O . GLY A 1 73 ? 27.334 1.485 -27.937 1.00 88.75 73 GLY A O 1
ATOM 573 N N . TYR A 1 74 ? 27.861 3.304 -29.135 1.00 89.50 74 TYR A N 1
ATOM 574 C CA . TYR A 1 74 ? 27.514 4.259 -28.078 1.00 89.50 74 TYR A CA 1
ATOM 575 C C . TYR A 1 74 ? 26.011 4.242 -27.775 1.00 89.50 74 TYR A C 1
ATOM 577 O O . TYR A 1 74 ? 25.621 4.048 -26.625 1.00 89.50 74 TYR A O 1
ATOM 585 N N . VAL A 1 75 ? 25.177 4.362 -28.811 1.00 90.38 75 VAL A N 1
ATOM 586 C CA . VAL A 1 75 ? 23.712 4.391 -28.675 1.00 90.38 75 VAL A CA 1
ATOM 587 C C . VAL A 1 75 ? 23.167 3.060 -28.140 1.00 90.38 75 VAL A C 1
ATOM 589 O O . VAL A 1 75 ? 22.259 3.056 -27.314 1.00 90.38 75 VAL A O 1
ATOM 592 N N . GLN A 1 76 ? 23.754 1.925 -28.529 1.00 89.25 76 GLN A N 1
ATOM 593 C CA . GLN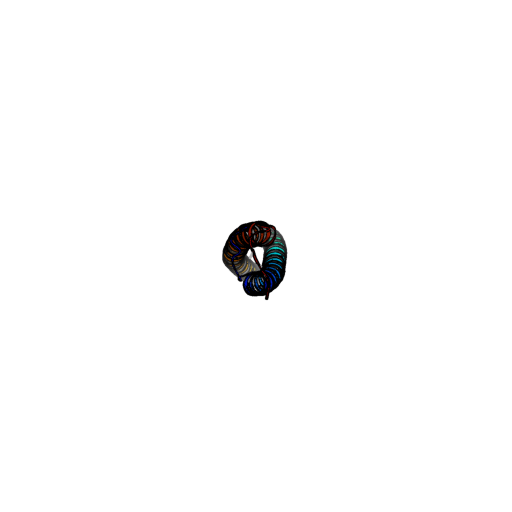 A 1 76 ? 23.395 0.610 -27.982 1.00 89.25 76 GLN A CA 1
ATOM 594 C C . GLN A 1 76 ? 23.702 0.483 -26.483 1.00 89.25 76 GLN A C 1
ATOM 596 O O . GLN A 1 76 ? 22.900 -0.083 -25.742 1.00 89.25 76 GLN A O 1
ATOM 601 N N . ARG A 1 77 ? 24.835 1.025 -26.011 1.00 92.19 77 ARG A N 1
ATOM 602 C CA . ARG A 1 77 ? 25.161 1.043 -24.573 1.00 92.19 77 ARG A CA 1
ATOM 603 C C . ARG A 1 77 ? 24.212 1.937 -23.782 1.00 92.19 77 ARG A C 1
ATOM 605 O O . ARG A 1 77 ? 23.809 1.568 -22.683 1.00 92.19 77 ARG A O 1
ATOM 612 N N . GLU A 1 78 ? 23.860 3.093 -24.337 1.00 91.75 78 GLU A N 1
ATOM 613 C CA . GLU A 1 78 ? 22.884 4.003 -23.734 1.00 91.75 78 GLU A CA 1
ATOM 614 C C . GLU A 1 78 ? 21.504 3.335 -23.616 1.00 91.75 78 GLU A C 1
ATOM 616 O O . GLU A 1 78 ? 20.893 3.366 -22.547 1.00 91.75 78 GLU A O 1
ATOM 621 N N . LEU A 1 79 ? 21.052 2.656 -24.678 1.00 92.62 79 LEU A N 1
ATOM 622 C CA . LEU A 1 79 ? 19.806 1.888 -24.674 1.00 92.62 79 LEU A CA 1
ATOM 623 C C . LEU A 1 79 ? 19.801 0.821 -23.576 1.00 92.62 79 LEU A C 1
ATOM 625 O O . LEU A 1 79 ? 18.858 0.765 -22.790 1.00 92.62 79 LEU A O 1
ATOM 629 N N . TRP A 1 80 ? 20.868 0.025 -23.495 1.00 94.19 80 TRP A N 1
ATOM 630 C CA . TRP A 1 80 ? 20.999 -1.022 -22.484 1.00 94.19 80 TRP A CA 1
ATOM 631 C C . TRP A 1 80 ? 20.909 -0.460 -21.057 1.00 94.19 80 TRP A C 1
ATOM 633 O O . TRP A 1 80 ? 20.198 -1.006 -20.215 1.00 94.19 80 TRP A O 1
ATOM 643 N N . GLY A 1 81 ? 21.557 0.681 -20.797 1.00 94.25 81 GLY A N 1
ATOM 644 C CA . GLY A 1 81 ? 21.463 1.362 -19.504 1.00 94.25 81 GLY A CA 1
ATOM 645 C C . GLY A 1 81 ? 20.031 1.774 -19.144 1.00 94.25 81 GLY A C 1
ATOM 646 O O . GLY A 1 81 ? 19.601 1.582 -18.005 1.00 94.25 81 GLY A O 1
ATOM 647 N N . PHE A 1 82 ? 19.263 2.295 -20.107 1.00 93.19 82 PHE A N 1
ATOM 648 C CA . PHE A 1 82 ? 17.859 2.638 -19.872 1.00 93.19 82 PHE A CA 1
ATOM 649 C C . PHE A 1 82 ? 16.957 1.411 -19.686 1.00 93.19 82 PHE A C 1
ATOM 651 O O . PHE A 1 82 ? 16.018 1.474 -18.894 1.00 93.19 82 PHE A O 1
ATOM 658 N N . GLU A 1 83 ? 17.215 0.305 -20.385 1.00 93.81 83 GLU A N 1
ATOM 659 C CA . GLU A 1 83 ? 16.452 -0.941 -20.231 1.00 93.81 83 GLU A CA 1
ATOM 660 C C . GLU A 1 83 ? 16.641 -1.565 -18.841 1.00 93.81 83 GLU A C 1
ATOM 662 O O . GLU A 1 83 ? 15.659 -1.960 -18.204 1.00 93.81 83 GLU A O 1
ATOM 667 N N . GLU A 1 84 ? 17.873 -1.588 -18.328 1.00 96.88 84 GLU A N 1
ATOM 668 C CA . GLU A 1 84 ? 18.160 -2.067 -16.970 1.00 96.88 84 GLU A CA 1
ATOM 669 C C . GLU A 1 84 ? 17.517 -1.170 -15.902 1.00 96.88 84 GLU A C 1
ATOM 671 O O . GLU A 1 84 ? 16.889 -1.666 -14.961 1.00 96.88 84 GLU A O 1
ATOM 676 N N . GLU A 1 85 ? 17.588 0.153 -16.068 1.00 94.88 85 GLU A N 1
ATOM 677 C CA . GLU A 1 85 ? 16.938 1.090 -15.147 1.00 94.88 85 GLU A CA 1
ATOM 678 C C . GLU A 1 85 ? 15.408 0.949 -15.173 1.00 94.88 85 GLU A C 1
ATOM 680 O O . GLU A 1 85 ? 14.765 0.943 -14.120 1.00 94.88 85 GLU A O 1
ATOM 685 N N . LEU A 1 86 ? 14.811 0.764 -16.355 1.00 95.25 86 LEU A N 1
ATOM 686 C CA . LEU A 1 86 ? 13.378 0.508 -16.499 1.00 95.25 86 LEU A CA 1
ATOM 687 C C . LEU A 1 86 ? 12.964 -0.757 -15.740 1.00 95.25 86 LEU A C 1
ATOM 689 O O . LEU A 1 86 ? 11.975 -0.744 -15.003 1.00 95.25 86 LEU A O 1
ATOM 693 N N . LYS A 1 87 ? 13.729 -1.840 -15.896 1.00 95.75 87 LYS A N 1
ATOM 694 C CA . LYS A 1 87 ? 13.483 -3.111 -15.211 1.00 95.75 87 LYS A CA 1
ATOM 695 C C . LYS A 1 87 ? 13.578 -2.956 -13.693 1.00 95.75 87 LYS A C 1
ATOM 697 O O . LYS A 1 87 ? 12.694 -3.431 -12.981 1.00 95.75 87 LYS A O 1
ATOM 702 N N . ARG A 1 88 ? 14.595 -2.245 -13.195 1.00 96.38 88 ARG A N 1
ATOM 703 C CA . ARG A 1 88 ? 14.772 -1.956 -11.762 1.00 96.38 88 ARG A CA 1
ATOM 704 C C . ARG A 1 88 ? 13.575 -1.194 -11.188 1.00 96.38 88 ARG A C 1
ATOM 706 O O . ARG A 1 88 ? 13.021 -1.597 -10.166 1.00 96.38 88 ARG A O 1
ATOM 713 N N . GLN A 1 89 ? 13.142 -0.129 -11.864 1.00 95.50 89 GLN A N 1
ATOM 714 C CA . GLN A 1 89 ? 11.996 0.682 -11.438 1.00 95.50 89 GLN A CA 1
ATOM 715 C C . GLN A 1 89 ? 10.686 -0.120 -11.435 1.00 95.50 89 GLN A C 1
ATOM 717 O O . GLN A 1 89 ? 9.870 0.032 -10.526 1.00 95.50 89 GLN A O 1
ATOM 722 N N . GLN A 1 90 ? 10.480 -0.989 -12.430 1.00 94.94 90 GLN A N 1
ATOM 723 C CA . GLN A 1 90 ? 9.309 -1.868 -12.494 1.00 94.94 90 GLN A CA 1
ATOM 724 C C . GLN A 1 90 ? 9.290 -2.869 -11.337 1.00 94.94 90 GLN A C 1
ATOM 726 O O . GLN A 1 90 ? 8.270 -2.981 -10.664 1.00 94.94 90 GLN A O 1
ATOM 731 N N . GLN A 1 91 ? 10.419 -3.522 -11.049 1.00 96.50 91 GLN A N 1
ATOM 732 C CA . GLN A 1 91 ? 10.535 -4.453 -9.923 1.00 96.50 91 GLN A CA 1
ATOM 733 C C . GLN A 1 91 ? 10.250 -3.775 -8.577 1.00 96.50 91 GLN A C 1
ATOM 735 O O . GLN A 1 91 ? 9.535 -4.330 -7.745 1.00 96.50 91 GLN A O 1
ATOM 740 N N . GLU A 1 92 ? 10.771 -2.564 -8.365 1.00 95.62 92 GLU A N 1
ATOM 741 C CA . GLU A 1 92 ? 10.517 -1.796 -7.142 1.00 95.62 92 GLU A CA 1
ATOM 742 C C . GLU A 1 92 ? 9.030 -1.428 -7.000 1.00 95.62 92 GLU A C 1
ATOM 744 O O . GLU A 1 92 ? 8.444 -1.571 -5.924 1.00 95.62 92 GLU A O 1
ATOM 749 N N . ARG A 1 93 ? 8.395 -1.007 -8.100 1.00 95.62 93 ARG A N 1
ATOM 750 C CA . ARG A 1 93 ? 6.965 -0.675 -8.143 1.00 95.62 93 ARG A CA 1
ATOM 751 C C . ARG A 1 93 ? 6.099 -1.896 -7.843 1.00 95.62 93 ARG A C 1
ATOM 753 O O . ARG A 1 93 ? 5.153 -1.791 -7.061 1.00 95.62 93 ARG A O 1
ATOM 760 N N . ASP A 1 94 ? 6.437 -3.048 -8.408 1.00 94.00 94 ASP A N 1
ATOM 761 C CA . ASP A 1 94 ? 5.701 -4.298 -8.201 1.00 94.00 94 ASP A CA 1
ATOM 762 C C . ASP A 1 94 ? 5.852 -4.794 -6.753 1.00 94.00 94 ASP A C 1
ATOM 764 O O . ASP A 1 94 ? 4.867 -5.177 -6.117 1.00 94.00 94 ASP A O 1
ATOM 768 N N . TYR A 1 95 ? 7.058 -4.691 -6.182 1.00 94.94 95 TYR A N 1
ATOM 769 C CA . TYR A 1 95 ? 7.310 -4.994 -4.771 1.00 94.94 95 TYR A CA 1
ATOM 770 C C . TYR A 1 95 ? 6.475 -4.114 -3.830 1.00 94.94 95 TYR A C 1
ATOM 772 O O . TYR A 1 95 ? 5.807 -4.627 -2.929 1.00 94.94 95 TYR A O 1
ATOM 780 N N . LEU A 1 96 ? 6.474 -2.794 -4.045 1.00 93.94 96 LEU A N 1
ATOM 781 C CA . LEU A 1 96 ? 5.683 -1.867 -3.229 1.00 93.94 96 LEU A CA 1
ATOM 782 C C . LEU A 1 96 ? 4.179 -2.106 -3.379 1.00 93.94 96 LEU A C 1
ATOM 784 O O . LEU A 1 96 ? 3.445 -1.981 -2.401 1.00 93.94 96 LEU A O 1
ATOM 788 N N . THR A 1 97 ? 3.727 -2.484 -4.575 1.00 92.31 97 THR A N 1
ATOM 789 C CA . THR A 1 97 ? 2.322 -2.832 -4.826 1.00 92.31 97 THR A CA 1
ATOM 790 C C . THR A 1 97 ? 1.917 -4.057 -4.008 1.00 92.31 97 THR A C 1
ATOM 792 O O . THR A 1 97 ? 0.919 -4.011 -3.292 1.00 92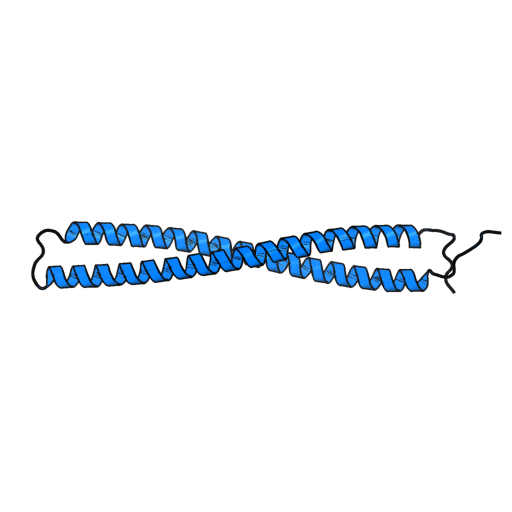.31 97 THR A O 1
ATOM 795 N N . ALA A 1 98 ? 2.731 -5.117 -4.024 1.00 93.81 98 ALA A N 1
ATOM 796 C CA . ALA A 1 98 ? 2.486 -6.313 -3.219 1.00 93.81 98 ALA A CA 1
ATOM 797 C C . ALA A 1 98 ? 2.530 -6.025 -1.708 1.00 93.81 98 ALA A C 1
ATOM 799 O O . ALA A 1 98 ? 1.748 -6.587 -0.938 1.00 93.81 98 ALA A O 1
ATOM 800 N N . LEU A 1 99 ? 3.431 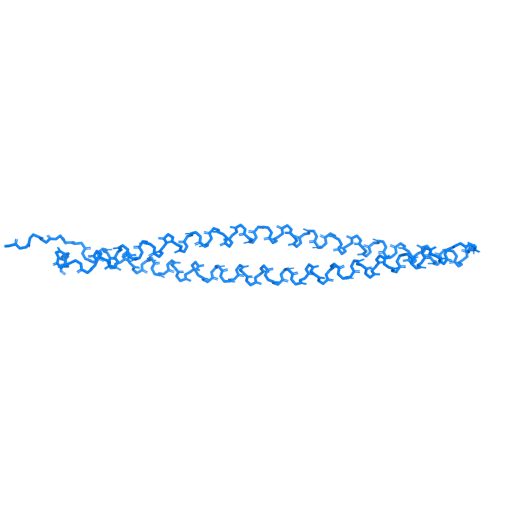-5.138 -1.270 1.00 91.94 99 LEU A N 1
ATOM 801 C CA . LEU A 1 99 ? 3.488 -4.699 0.122 1.00 91.94 99 LEU A CA 1
ATOM 802 C C . LEU A 1 99 ? 2.207 -3.955 0.521 1.00 91.94 99 LEU A C 1
ATOM 804 O O . LEU A 1 99 ? 1.677 -4.211 1.599 1.00 91.94 99 LEU A O 1
ATOM 808 N N . ASN A 1 100 ? 1.685 -3.086 -0.346 1.00 91.44 100 ASN A N 1
ATOM 809 C CA . ASN A 1 100 ? 0.438 -2.370 -0.089 1.00 91.44 100 ASN A CA 1
ATOM 810 C C . ASN A 1 100 ? -0.762 -3.290 0.048 1.00 91.44 100 ASN A C 1
ATOM 812 O O . ASN A 1 100 ? -1.533 -3.098 0.979 1.00 91.44 100 ASN A O 1
ATOM 816 N N . THR A 1 101 ? -0.872 -4.331 -0.776 1.00 92.50 101 THR A N 1
ATOM 817 C CA . THR A 1 101 ? -1.939 -5.328 -0.617 1.00 92.50 101 THR A CA 1
ATOM 818 C C . THR A 1 101 ? -1.939 -5.939 0.790 1.00 92.50 101 THR A C 1
ATOM 820 O O . THR A 1 101 ? -2.981 -6.002 1.435 1.00 92.50 101 THR A O 1
ATOM 823 N N . LYS A 1 102 ? -0.765 -6.304 1.323 1.00 91.62 102 LYS A N 1
ATOM 824 C CA . LYS A 1 102 ? -0.642 -6.850 2.691 1.00 91.62 102 LYS A CA 1
ATOM 825 C C . LYS A 1 102 ? -0.969 -5.824 3.777 1.00 91.62 102 LYS A C 1
ATOM 827 O O . LYS A 1 102 ? -1.529 -6.160 4.822 1.00 91.62 102 LYS A O 1
ATOM 832 N N . VAL A 1 103 ? -0.589 -4.566 3.556 1.00 90.62 103 VAL A N 1
ATOM 833 C CA . VAL A 1 103 ? -0.922 -3.477 4.479 1.00 90.62 103 VAL A CA 1
ATOM 834 C C . VAL A 1 103 ? -2.430 -3.214 4.470 1.00 90.62 103 VAL A C 1
ATOM 836 O O . VAL A 1 103 ? -3.005 -3.071 5.543 1.00 90.62 103 VAL A O 1
ATOM 839 N N . ASP A 1 104 ? -3.088 -3.231 3.310 1.00 87.31 104 ASP A N 1
ATOM 840 C CA . ASP A 1 104 ? -4.545 -3.092 3.183 1.00 87.31 104 ASP A CA 1
ATOM 841 C C . ASP A 1 104 ? -5.299 -4.214 3.906 1.00 87.31 104 ASP A C 1
ATOM 843 O O . ASP A 1 104 ? -6.259 -3.954 4.634 1.00 87.31 104 ASP A O 1
ATOM 847 N N . GLU A 1 105 ? -4.844 -5.461 3.769 1.00 91.62 105 GLU A N 1
ATOM 848 C CA . GLU A 1 105 ? -5.377 -6.598 4.531 1.00 91.62 105 GLU A CA 1
ATOM 849 C C . GLU A 1 105 ? -5.273 -6.357 6.044 1.00 91.62 105 GLU A C 1
ATOM 851 O O . GLU A 1 105 ? -6.240 -6.568 6.779 1.00 91.62 105 GLU A O 1
ATOM 856 N N . SER A 1 106 ? -4.130 -5.838 6.501 1.00 90.25 106 SER A N 1
ATOM 857 C CA . SER A 1 106 ? -3.895 -5.522 7.914 1.00 90.25 106 SER A CA 1
ATOM 858 C C . SER A 1 106 ? -4.790 -4.376 8.399 1.00 90.25 106 SER A C 1
ATOM 860 O O . SER A 1 106 ? -5.404 -4.473 9.458 1.00 90.25 106 SER A O 1
ATOM 862 N N . VAL A 1 107 ? -4.930 -3.307 7.607 1.00 89.50 107 VAL A N 1
ATOM 863 C CA . VAL A 1 107 ? -5.830 -2.172 7.880 1.00 89.50 107 VAL A CA 1
ATOM 864 C C . VAL A 1 107 ? -7.275 -2.652 8.020 1.00 89.50 107 VAL A C 1
ATOM 866 O O . VAL A 1 107 ? -7.964 -2.251 8.958 1.00 89.50 107 VAL A O 1
ATOM 869 N N . ASN A 1 108 ? -7.729 -3.542 7.137 1.00 90.88 108 ASN A N 1
ATOM 870 C CA . ASN A 1 108 ? -9.073 -4.113 7.202 1.00 90.88 108 ASN A CA 1
ATOM 871 C C . ASN A 1 108 ? -9.270 -4.998 8.441 1.00 90.88 108 ASN A C 1
ATOM 873 O O . ASN A 1 108 ? -10.314 -4.909 9.091 1.00 90.88 108 ASN A O 1
ATOM 877 N N . ALA A 1 109 ? -8.270 -5.809 8.800 1.00 92.44 109 ALA A N 1
ATOM 878 C CA . ALA A 1 109 ? -8.304 -6.625 10.011 1.00 92.44 109 ALA A CA 1
ATOM 879 C C . ALA A 1 109 ? -8.388 -5.759 11.279 1.00 92.44 109 ALA A C 1
ATOM 881 O O . ALA A 1 109 ? -9.268 -5.978 12.113 1.00 92.44 109 ALA A O 1
ATOM 882 N N . TYR A 1 110 ? -7.545 -4.726 11.392 1.00 90.69 110 TYR A N 1
ATOM 883 C CA . TYR A 1 110 ? -7.592 -3.795 12.520 1.00 90.69 110 TYR A CA 1
ATOM 884 C C . TYR A 1 110 ? -8.908 -3.021 12.570 1.00 90.69 110 TYR A C 1
ATOM 886 O O . TYR A 1 110 ? -9.488 -2.895 13.640 1.00 90.69 110 TYR A O 1
ATOM 894 N N . LYS A 1 111 ? -9.435 -2.566 11.426 1.00 91.06 111 LYS A N 1
ATOM 895 C CA . LYS A 1 111 ? -10.741 -1.896 11.366 1.00 91.06 111 LYS A CA 1
ATOM 896 C C . LYS A 1 111 ? -11.863 -2.779 11.916 1.00 91.06 111 LYS A C 1
ATOM 898 O O . LYS A 1 111 ? -12.701 -2.294 12.669 1.00 91.06 111 LYS A O 1
ATOM 903 N N . LYS A 1 112 ? -11.872 -4.067 11.557 1.00 94.44 112 LYS A N 1
ATOM 904 C CA . LYS A 1 112 ? -12.847 -5.024 12.088 1.00 94.44 112 LYS A CA 1
ATOM 905 C C . LYS A 1 112 ? -12.684 -5.202 13.601 1.00 94.44 112 LYS A C 1
ATOM 907 O O . LYS A 1 112 ? -13.678 -5.131 14.314 1.00 94.44 112 LYS A O 1
ATOM 912 N N . ARG A 1 113 ? -11.449 -5.372 14.088 1.00 93.44 113 ARG A N 1
ATOM 913 C CA . ARG A 1 113 ? -11.181 -5.528 15.527 1.00 93.44 113 ARG A CA 1
ATOM 914 C C . ARG A 1 113 ? -11.573 -4.287 16.329 1.00 93.44 113 ARG A C 1
ATOM 916 O O . ARG A 1 113 ? -12.124 -4.431 17.410 1.00 93.44 113 ARG A O 1
ATOM 923 N N . LEU A 1 114 ? -11.345 -3.087 15.793 1.00 92.06 114 LEU A N 1
ATOM 924 C CA . LEU A 1 114 ? -11.804 -1.842 16.418 1.00 92.06 114 LEU A CA 1
ATOM 925 C C . LEU A 1 114 ? -13.318 -1.824 16.587 1.00 92.06 114 LEU A C 1
ATOM 927 O O . LEU A 1 114 ? -13.801 -1.477 17.654 1.00 92.06 114 LEU A O 1
ATOM 931 N N . GLN A 1 115 ? -14.060 -2.253 15.567 1.00 92.94 115 GLN A N 1
ATOM 932 C CA . GLN A 1 115 ? -15.514 -2.298 15.655 1.00 92.94 115 GLN A CA 1
ATOM 933 C C . GLN A 1 115 ? -16.004 -3.326 16.690 1.00 92.94 115 GLN A C 1
ATOM 935 O O . GLN A 1 115 ? -16.915 -3.032 17.456 1.00 92.94 115 GLN A O 1
ATOM 940 N N . GLU A 1 116 ? -15.364 -4.497 16.764 1.00 93.75 116 GLU A N 1
ATOM 941 C CA . GLU A 1 116 ? -15.644 -5.495 17.809 1.00 93.75 116 GLU A CA 1
ATOM 942 C C . GLU A 1 116 ? -15.363 -4.940 19.215 1.00 93.75 116 GLU A C 1
ATOM 944 O O . GLU A 1 116 ? -16.195 -5.085 20.108 1.00 93.75 116 GLU A O 1
ATOM 949 N N . LEU A 1 117 ? -14.229 -4.257 19.405 1.00 90.56 117 LEU A N 1
ATOM 950 C CA . LEU A 1 117 ? -13.863 -3.637 20.681 1.00 90.56 117 LEU A CA 1
ATOM 951 C C . LEU A 1 117 ? -14.822 -2.508 21.074 1.00 90.56 117 LEU A C 1
ATOM 953 O O . LEU A 1 117 ? -15.205 -2.417 22.237 1.00 90.56 117 LEU A O 1
ATOM 957 N N . GLU A 1 118 ? -15.250 -1.673 20.126 1.00 91.00 118 GLU A N 1
ATOM 958 C CA . GLU A 1 118 ? -16.245 -0.620 20.364 1.00 91.00 118 GLU A CA 1
ATOM 959 C C . GLU A 1 118 ? -17.595 -1.204 20.811 1.00 91.00 118 GLU A C 1
ATOM 961 O O . GLU A 1 118 ? -18.208 -0.698 21.758 1.00 91.00 118 GLU A O 1
ATOM 966 N N . ASP A 1 119 ? -18.039 -2.293 20.179 1.00 92.94 119 ASP A N 1
ATOM 967 C CA . ASP A 1 119 ? -19.270 -2.997 20.548 1.00 92.94 119 ASP A CA 1
ATOM 968 C C . ASP A 1 119 ? -19.155 -3.665 21.932 1.00 92.94 119 ASP A C 1
ATOM 970 O O . ASP A 1 119 ? -20.077 -3.562 22.753 1.00 92.94 119 ASP A O 1
ATOM 974 N N . GLU A 1 120 ? -18.018 -4.305 22.227 1.00 90.94 120 GLU A N 1
ATOM 975 C CA . GLU A 1 120 ? -17.724 -4.896 23.537 1.00 90.94 120 GLU A CA 1
ATOM 976 C C . GLU A 1 120 ? -17.699 -3.820 24.634 1.00 90.94 120 GLU A C 1
ATOM 978 O O . GLU A 1 120 ? -18.459 -3.914 25.600 1.00 90.94 120 GLU A O 1
ATOM 983 N N . LEU A 1 121 ? -16.918 -2.749 24.468 1.00 88.06 121 LEU A N 1
ATOM 984 C CA . LEU A 1 121 ? -16.841 -1.634 25.420 1.00 88.06 121 LEU A CA 1
ATOM 985 C C . LEU A 1 121 ? -18.218 -1.015 25.682 1.00 88.06 121 LEU A C 1
ATOM 987 O O . LEU A 1 121 ? -18.583 -0.750 26.831 1.00 88.06 121 LEU A O 1
ATOM 991 N N . LYS A 1 122 ? -19.033 -0.829 24.640 1.00 90.38 122 LYS A N 1
ATOM 992 C CA . LYS A 1 122 ? -20.399 -0.317 24.788 1.00 90.38 122 LYS A CA 1
ATOM 993 C C . LYS A 1 122 ? -21.272 -1.256 25.620 1.00 90.38 122 LYS A C 1
ATOM 995 O O . LYS A 1 122 ? -22.010 -0.787 26.487 1.00 90.38 122 LYS A O 1
ATOM 1000 N N . LYS A 1 123 ? -21.181 -2.568 25.391 1.00 90.38 123 LYS A N 1
ATOM 1001 C CA . LYS A 1 123 ? -21.909 -3.572 26.176 1.00 90.38 123 LYS A CA 1
ATOM 1002 C C . LYS A 1 123 ? -21.484 -3.547 27.648 1.00 90.38 123 LYS A C 1
ATOM 1004 O O . LYS A 1 123 ? -22.351 -3.450 28.514 1.00 90.38 123 LYS A O 1
ATOM 1009 N N . TYR A 1 124 ? -20.181 -3.566 27.931 1.00 85.62 124 TYR A N 1
ATOM 1010 C CA . TYR A 1 124 ? -19.664 -3.516 29.304 1.00 85.62 124 TYR A CA 1
ATOM 1011 C C . TYR A 1 124 ? -20.022 -2.203 30.012 1.00 85.62 124 TYR A C 1
ATOM 1013 O O . TYR A 1 124 ? -20.355 -2.220 31.194 1.00 85.62 124 TYR A O 1
ATOM 1021 N N . THR A 1 125 ? -20.040 -1.078 29.291 1.00 87.06 125 THR A N 1
ATOM 1022 C CA . THR A 1 125 ? -20.486 0.217 29.832 1.00 87.06 125 THR A CA 1
ATOM 1023 C C . THR A 1 125 ? -21.947 0.163 30.280 1.00 87.06 125 THR A C 1
ATOM 1025 O O . THR A 1 125 ? -22.278 0.662 31.354 1.00 87.06 125 THR A O 1
ATOM 1028 N N . ILE A 1 126 ? -22.826 -0.453 29.481 1.00 88.00 126 ILE A N 1
ATOM 1029 C CA . ILE A 1 126 ? -24.242 -0.632 29.836 1.00 88.00 126 ILE A CA 1
ATOM 1030 C C . ILE A 1 126 ? -24.377 -1.540 31.063 1.00 88.00 126 ILE A C 1
ATOM 1032 O O . ILE A 1 126 ? -25.143 -1.220 31.968 1.00 88.00 126 ILE A O 1
ATOM 1036 N N . GLU A 1 127 ? -23.623 -2.643 31.120 1.00 85.75 127 GLU A N 1
ATOM 1037 C CA . GLU A 1 127 ? -23.636 -3.549 32.276 1.00 85.75 127 GLU A CA 1
ATOM 1038 C C . GLU A 1 127 ? -23.165 -2.836 33.553 1.00 85.75 127 GLU A C 1
ATOM 1040 O O . GLU A 1 127 ? -23.851 -2.895 34.569 1.00 85.75 127 GLU A O 1
ATOM 1045 N N . LEU A 1 128 ? -22.065 -2.079 33.503 1.00 83.75 128 LEU A N 1
ATOM 1046 C CA . LEU A 1 128 ? -21.542 -1.316 34.646 1.00 83.75 128 LEU A CA 1
ATOM 1047 C C . LEU A 1 128 ? -22.499 -0.229 35.165 1.00 83.75 128 LEU A C 1
ATOM 1049 O O . LEU A 1 128 ? -22.394 0.177 36.324 1.00 83.75 128 LEU A O 1
ATOM 1053 N N . GLN A 1 129 ? -23.427 0.243 34.332 1.00 84.50 129 GLN A N 1
ATOM 1054 C CA . GLN A 1 129 ? -24.468 1.194 34.726 1.00 84.50 129 GLN A CA 1
ATOM 1055 C C . GLN A 1 129 ? -25.686 0.521 35.383 1.00 84.50 129 GLN A C 1
ATOM 1057 O O . GLN A 1 129 ? -26.534 1.233 35.926 1.00 84.50 129 GLN A O 1
ATOM 1062 N N . ASP A 1 130 ? -25.797 -0.816 35.364 1.00 83.69 130 ASP A N 1
ATOM 1063 C CA . ASP A 1 130 ? -26.915 -1.525 35.988 1.00 83.69 130 ASP A CA 1
ATOM 1064 C C . ASP A 1 130 ? -26.837 -1.401 37.526 1.00 83.69 130 ASP A C 1
ATOM 1066 O O . ASP A 1 130 ? -25.910 -1.927 38.151 1.00 83.69 130 ASP A O 1
ATOM 1070 N N . PRO A 1 131 ? -27.828 -0.765 38.183 1.00 73.75 131 PRO A N 1
ATOM 1071 C CA . PRO A 1 131 ? -27.848 -0.602 39.637 1.00 73.75 131 PRO A CA 1
ATOM 1072 C C . PRO A 1 131 ? -27.960 -1.926 40.411 1.00 73.75 131 PRO A C 1
ATOM 1074 O O . PRO A 1 131 ? -27.828 -1.928 41.635 1.00 73.75 131 PRO A O 1
ATOM 1077 N N . LYS A 1 132 ? -28.229 -3.050 39.735 1.00 80.50 132 LYS A N 1
ATOM 1078 C CA . LYS A 1 132 ? -28.230 -4.396 40.322 1.00 80.50 132 LYS A CA 1
ATOM 1079 C C . LYS A 1 132 ? -26.852 -5.057 40.307 1.00 80.50 132 LYS A C 1
ATOM 1081 O O . LYS A 1 132 ? -26.724 -6.149 40.854 1.00 80.50 132 LYS A O 1
ATOM 1086 N N . ILE A 1 133 ? -25.831 -4.453 39.703 1.00 76.06 133 ILE A N 1
ATOM 1087 C CA . ILE A 1 133 ? -24.458 -4.951 39.792 1.00 76.06 133 ILE A CA 1
ATOM 1088 C C . ILE A 1 133 ? -23.822 -4.423 41.082 1.00 76.06 133 ILE A C 1
ATOM 1090 O O . ILE A 1 133 ? -23.577 -3.232 41.259 1.00 76.06 133 ILE A O 1
ATOM 1094 N N . CYS A 1 134 ? -23.569 -5.337 42.011 1.00 68.44 134 CYS A N 1
ATOM 1095 C CA . CYS A 1 134 ? -22.964 -5.058 43.303 1.00 68.44 134 CYS A CA 1
ATOM 1096 C C . CYS A 1 134 ? -21.428 -5.188 43.226 1.00 68.44 134 CYS A C 1
ATOM 1098 O O . CYS A 1 134 ? -20.895 -6.104 42.592 1.00 68.44 134 CYS A O 1
ATOM 1100 N N . GLY A 1 135 ? -20.716 -4.258 43.869 1.00 61.00 135 GLY A N 1
ATOM 1101 C CA . GLY A 1 135 ? -19.291 -4.372 44.203 1.00 61.00 135 GLY A CA 1
ATOM 1102 C C . GLY A 1 135 ? -19.134 -4.864 45.644 1.00 61.00 135 GLY A C 1
ATOM 1103 O O . GLY A 1 135 ? -20.015 -4.598 46.461 1.00 61.00 135 GLY A O 1
ATOM 1104 N N . GLN A 1 136 ? -18.073 -5.626 45.922 1.00 52.72 136 GLN A N 1
ATOM 1105 C CA . GLN A 1 136 ? -17.706 -6.031 47.287 1.00 52.72 136 GLN A CA 1
ATOM 1106 C C . GLN A 1 136 ? -17.140 -4.857 48.083 1.00 52.72 136 GLN A C 1
ATOM 1108 O O . GLN A 1 136 ? -16.404 -4.049 47.473 1.00 52.72 136 GLN A O 1
#

Secondary structure (DSSP, 8-state):
----BS-HHHHHHHHHHHHHHHHHHHHHHHHHHHHHHHHHHHHHHHHHHHHHHHHHHHHHHHH-TT--SHHHHHHHHHHHHHHHHHHHHHHHHHHHHHHHHHHHHHHHHHHHHHHHHHHHHHHHHHHHT-TTB---

pLDDT: mean 89.04, std 9.0, range [46.31, 97.0]

Organism: Thelohanellus kitauei (NCBI:txid669202)

Sequence (136 aa):
MTNCIPRRKELEELFSLLESEDSSVKSQFKNSQDQNTKNTQKIVALEKLIKATQANIKDVIKKMPGLTGEPLGYVQRELWGFEEELKRQQQERDYLTALNTKVDESVNAYKKRLQELEDELKKYTIELQDPKICGQ